Protein AF-A0A117SMU9-F1 (afdb_monomer_lite)

Sequence (117 aa):
MALRGDVVKNGRKMILILATQYRINPEEYEVLDRFVGEFVSVHAIELGIHFTTTLLKRKGRDYIYVNIPARLKAFFEEAWREGGQLTVLVTIDPKLLGMGKTKHVTNLKDGVKPVQG

Radius of gyration: 21.8 Å; chains: 1; bounding box: 46×50×72 Å

Secondary structure (DSSP, 8-state):
-EEEEEEEEETTEEEEEEEETTSS-HHHHHHHHTTTTSEEEEEETTTTEEEEEEEEEETTTTEEEEEPPGGGHHHHHHHHHTT-EEEEEEEE-GGGGTTT-----------PPPPP-

pLDDT: mean 84.35, std 17.4, range [37.38, 98.12]

Foldseek 3Di:
DKFKWFWDDDDPWIKTWGDACPDPDNPSLVVLVLQQQHKKWKQFPVLRDIDIFGWHADPPRRIIITTDDPVCRVSQVVCNVVVRITIMDIGDPVVSVVPVPPPDPPPPPDDDDDDDD

Structure (mmCIF, N/CA/C/O backbone):
data_AF-A0A117SMU9-F1
#
_entry.id   AF-A0A117SMU9-F1
#
loop_
_atom_site.group_PDB
_atom_site.id
_atom_site.type_symbol
_atom_site.label_atom_id
_atom_site.label_alt_id
_atom_site.label_comp_id
_atom_site.label_asym_id
_atom_site.label_entity_id
_atom_site.label_seq_id
_atom_site.pdbx_PDB_ins_code
_atom_site.Cartn_x
_atom_site.C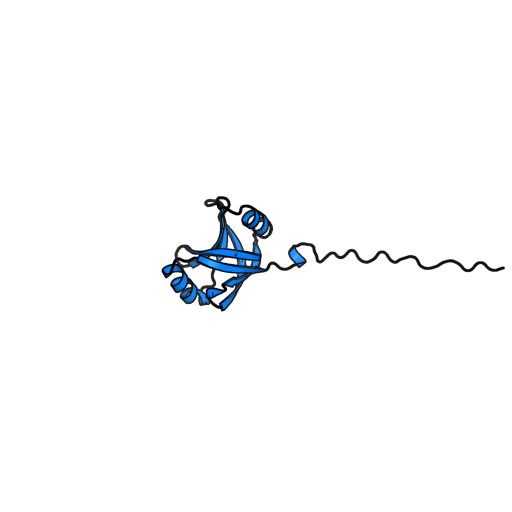artn_y
_atom_site.Cartn_z
_atom_site.occupancy
_atom_site.B_iso_or_equiv
_atom_site.auth_seq_id
_atom_site.auth_comp_id
_atom_site.auth_asym_id
_atom_site.auth_atom_id
_atom_site.pdbx_PDB_model_num
ATOM 1 N N . MET A 1 1 ? 10.570 -3.482 -5.199 1.00 87.50 1 MET A N 1
ATOM 2 C CA . MET A 1 1 ? 10.877 -2.048 -5.000 1.00 87.50 1 MET A CA 1
ATOM 3 C C . MET A 1 1 ? 10.674 -1.701 -3.534 1.00 87.50 1 MET A C 1
ATOM 5 O O . MET A 1 1 ? 9.695 -2.177 -2.973 1.00 87.50 1 MET A O 1
ATOM 9 N N . ALA A 1 2 ? 11.586 -0.944 -2.919 1.00 91.44 2 ALA A N 1
ATOM 10 C CA . ALA A 1 2 ? 11.465 -0.486 -1.532 1.00 91.44 2 ALA A CA 1
ATOM 11 C C . ALA A 1 2 ? 10.930 0.948 -1.497 1.00 91.44 2 ALA A C 1
ATOM 13 O O . ALA A 1 2 ? 11.419 1.781 -2.249 1.00 91.44 2 ALA A O 1
ATOM 14 N N . LEU A 1 3 ? 9.935 1.206 -0.650 1.00 92.62 3 LEU A N 1
ATOM 15 C CA . LEU A 1 3 ? 9.213 2.475 -0.556 1.00 92.62 3 LEU A CA 1
ATOM 16 C C . LEU A 1 3 ? 9.018 2.875 0.906 1.00 92.62 3 LEU A C 1
ATOM 18 O O . LEU A 1 3 ? 8.993 2.020 1.797 1.00 92.62 3 LEU A O 1
ATOM 22 N N . ARG A 1 4 ? 8.792 4.169 1.141 1.00 92.75 4 ARG A N 1
ATOM 23 C CA . ARG A 1 4 ? 8.230 4.664 2.403 1.00 92.75 4 ARG A CA 1
ATOM 24 C C . ARG A 1 4 ? 6.726 4.828 2.254 1.00 92.75 4 ARG A C 1
ATOM 26 O O . ARG A 1 4 ? 6.266 5.733 1.563 1.00 92.75 4 ARG A O 1
ATOM 33 N N . GLY A 1 5 ? 5.977 3.935 2.893 1.00 93.81 5 GLY A N 1
ATOM 34 C CA . GLY A 1 5 ? 4.522 3.954 2.863 1.00 93.81 5 GLY A CA 1
ATOM 35 C C . GLY A 1 5 ? 3.924 4.620 4.097 1.00 93.81 5 GLY A C 1
ATOM 36 O O . GLY A 1 5 ? 4.421 4.413 5.201 1.00 93.81 5 GLY A O 1
ATOM 37 N N . ASP A 1 6 ? 2.836 5.370 3.919 1.00 94.88 6 ASP A N 1
ATOM 38 C CA . ASP A 1 6 ? 2.072 5.946 5.028 1.00 94.88 6 ASP A CA 1
ATOM 39 C C . ASP A 1 6 ? 0.788 5.150 5.266 1.00 94.88 6 ASP A C 1
ATOM 41 O O . ASP A 1 6 ? -0.074 5.010 4.392 1.00 94.88 6 ASP A O 1
ATOM 45 N N . VAL A 1 7 ? 0.633 4.648 6.479 1.00 96.69 7 VAL A N 1
ATOM 46 C CA . VAL A 1 7 ? -0.582 4.015 6.965 1.00 96.69 7 VAL A CA 1
ATOM 47 C C . VAL A 1 7 ? -1.585 5.106 7.315 1.00 96.69 7 VAL A C 1
ATOM 49 O O . VAL A 1 7 ? -1.302 5.995 8.112 1.00 96.69 7 VAL A O 1
ATOM 52 N N . VAL A 1 8 ? -2.782 5.043 6.736 1.00 95.31 8 VAL A N 1
ATOM 53 C CA . VAL A 1 8 ? -3.820 6.063 6.927 1.00 95.31 8 VAL A CA 1
ATOM 54 C C . VAL A 1 8 ? -5.183 5.407 7.125 1.00 95.31 8 VAL A C 1
ATOM 56 O O . VAL A 1 8 ? -5.516 4.388 6.512 1.00 95.31 8 VAL A O 1
ATOM 59 N N . LYS A 1 9 ? -6.021 6.017 7.967 1.00 94.31 9 LYS A N 1
ATOM 60 C CA . LYS A 1 9 ? -7.435 5.646 8.087 1.00 94.31 9 LYS A CA 1
ATOM 61 C C . LYS A 1 9 ? -8.242 6.185 6.909 1.00 94.31 9 LYS A C 1
ATOM 63 O O . LYS A 1 9 ? -8.218 7.373 6.605 1.00 94.31 9 LYS A O 1
ATOM 68 N N . ASN A 1 10 ? -9.024 5.310 6.289 1.00 90.75 10 ASN A N 1
ATOM 69 C CA . ASN A 1 10 ? -9.961 5.641 5.224 1.00 90.75 10 ASN A CA 1
ATOM 70 C C . ASN A 1 10 ? -11.363 5.154 5.622 1.00 90.75 10 ASN A C 1
ATOM 72 O O . ASN A 1 10 ? -11.777 4.029 5.321 1.00 90.75 10 ASN A O 1
ATOM 76 N N . GLY A 1 11 ? -12.070 5.985 6.393 1.00 88.94 11 GLY A N 1
ATOM 77 C CA . GLY A 1 11 ? -13.308 5.590 7.063 1.00 88.94 11 GLY A CA 1
ATOM 78 C C . GLY A 1 11 ? -13.059 4.455 8.062 1.00 88.94 11 GLY A C 1
ATOM 79 O O . GLY A 1 11 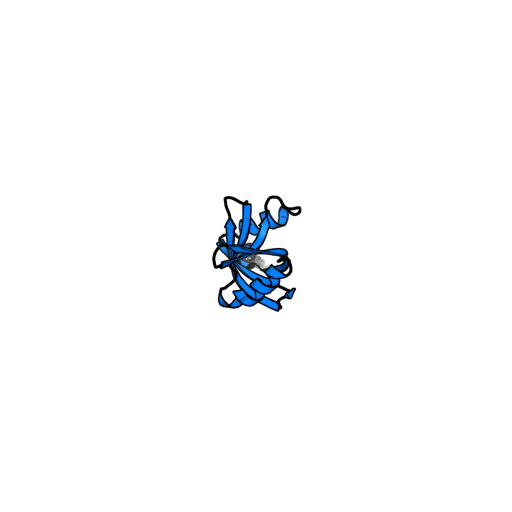? -12.216 4.570 8.947 1.00 88.94 11 GLY A O 1
ATOM 80 N N . ARG A 1 12 ? -13.782 3.336 7.915 1.00 89.44 12 ARG A N 1
ATOM 81 C CA . ARG A 1 12 ? -13.611 2.137 8.766 1.00 89.44 12 ARG A CA 1
ATOM 82 C C . ARG A 1 12 ? -12.423 1.251 8.365 1.00 89.44 12 ARG A C 1
ATOM 84 O O . ARG A 1 12 ? -12.080 0.329 9.112 1.00 89.44 12 ARG A O 1
ATOM 91 N N . LYS A 1 13 ? -11.841 1.498 7.187 1.00 92.75 13 LYS A N 1
ATOM 92 C CA . LYS A 1 13 ? -10.735 0.729 6.609 1.00 92.75 13 LYS A CA 1
ATOM 93 C C . LYS A 1 13 ? -9.403 1.424 6.873 1.00 92.75 13 LYS A C 1
ATOM 95 O O . LYS A 1 13 ? -9.362 2.624 7.140 1.00 92.75 13 LYS A O 1
ATOM 100 N N . MET A 1 14 ? -8.323 0.669 6.736 1.00 96.06 14 MET A N 1
ATOM 101 C CA . MET A 1 14 ? -6.975 1.216 6.672 1.00 96.06 14 MET A CA 1
ATOM 102 C C . MET A 1 14 ? -6.413 1.043 5.269 1.00 96.06 14 MET A C 1
ATOM 104 O O . MET A 1 14 ? -6.697 0.051 4.590 1.00 96.06 14 MET A O 1
ATOM 108 N N . ILE A 1 15 ? -5.632 2.024 4.843 1.00 97.12 15 ILE A N 1
ATOM 109 C CA . ILE A 1 15 ? -4.898 1.996 3.586 1.00 97.12 15 ILE A CA 1
ATOM 110 C C . ILE A 1 15 ? -3.425 2.259 3.859 1.00 97.12 15 ILE A C 1
ATOM 112 O O . ILE A 1 15 ? -3.077 2.908 4.843 1.00 97.12 15 ILE A O 1
ATOM 116 N N . LEU A 1 16 ? -2.587 1.767 2.961 1.00 97.25 16 LEU A N 1
ATOM 117 C CA . LEU A 1 16 ? -1.169 2.073 2.919 1.00 97.25 16 LEU A CA 1
ATOM 118 C C . LEU A 1 16 ? -0.920 2.865 1.639 1.00 97.25 16 LEU A C 1
ATOM 120 O O . LEU A 1 16 ? -1.054 2.322 0.541 1.00 97.25 16 LEU A O 1
ATOM 124 N N . ILE A 1 17 ? -0.639 4.156 1.781 1.00 95.62 17 ILE A N 1
ATOM 125 C CA . ILE A 1 17 ? -0.250 5.034 0.680 1.00 95.62 17 ILE A CA 1
ATOM 126 C C . ILE A 1 17 ? 1.199 4.709 0.337 1.00 95.62 17 ILE A C 1
ATOM 128 O O . ILE A 1 17 ? 2.047 4.731 1.216 1.00 95.62 17 ILE A O 1
ATOM 132 N N . LEU A 1 18 ? 1.466 4.378 -0.923 1.00 94.81 18 LEU A N 1
ATOM 133 C CA . LEU A 1 18 ? 2.771 3.917 -1.397 1.00 94.81 18 LEU A CA 1
ATOM 134 C C . LEU A 1 18 ? 3.543 5.007 -2.139 1.00 94.81 18 LEU A C 1
ATOM 136 O O . LEU A 1 18 ? 4.762 5.042 -2.058 1.00 94.81 18 LEU A O 1
ATOM 140 N N . ALA A 1 19 ? 2.836 5.881 -2.854 1.00 92.44 19 ALA A N 1
ATOM 141 C CA . ALA A 1 19 ? 3.427 7.013 -3.555 1.00 92.44 19 ALA A CA 1
ATOM 142 C C . ALA A 1 19 ? 2.400 8.135 -3.709 1.00 92.44 19 ALA A C 1
ATOM 144 O O . ALA A 1 19 ? 1.195 7.890 -3.804 1.00 92.44 19 ALA A O 1
ATOM 145 N N . THR A 1 20 ? 2.881 9.371 -3.778 1.00 88.25 20 THR A N 1
ATOM 146 C CA . THR A 1 20 ? 2.064 10.561 -4.043 1.00 88.25 20 THR A CA 1
ATOM 147 C C . THR A 1 20 ? 2.725 11.370 -5.146 1.00 88.25 20 THR A C 1
ATOM 149 O O . THR A 1 20 ? 3.942 11.542 -5.101 1.00 88.25 20 THR A O 1
ATOM 152 N N . GLN A 1 21 ? 1.947 11.935 -6.063 1.00 79.69 21 GLN A N 1
ATOM 153 C CA . GLN A 1 21 ? 2.473 12.692 -7.202 1.00 79.69 21 GLN A CA 1
ATOM 154 C C . GLN A 1 21 ? 3.321 13.911 -6.794 1.00 79.69 21 GLN A C 1
ATOM 156 O O . GLN A 1 21 ? 4.230 14.297 -7.516 1.00 79.69 21 GLN A O 1
ATOM 161 N N . TYR A 1 22 ? 3.046 14.504 -5.628 1.00 69.94 22 TYR A N 1
ATOM 162 C CA . TYR A 1 22 ? 3.702 15.727 -5.146 1.00 69.94 22 TYR A CA 1
ATOM 163 C C . TYR A 1 22 ? 4.852 15.486 -4.153 1.00 69.94 22 TYR A C 1
ATOM 165 O O . TYR A 1 22 ? 5.313 16.431 -3.514 1.00 69.94 22 TYR A O 1
ATOM 173 N N . ARG A 1 23 ? 5.299 14.236 -3.966 1.00 67.19 23 ARG A N 1
ATOM 174 C CA . ARG A 1 23 ? 6.455 13.936 -3.103 1.00 67.19 23 ARG A CA 1
ATOM 175 C C . ARG A 1 23 ? 7.773 14.015 -3.870 1.00 67.19 23 ARG A C 1
ATOM 177 O O . ARG A 1 23 ? 7.807 14.039 -5.091 1.00 67.19 23 ARG A O 1
ATOM 184 N N . ILE A 1 24 ? 8.854 14.015 -3.090 1.00 60.25 24 ILE A N 1
ATOM 185 C CA . ILE A 1 24 ? 10.259 14.147 -3.501 1.00 60.25 24 ILE A CA 1
ATOM 186 C C . ILE A 1 24 ? 1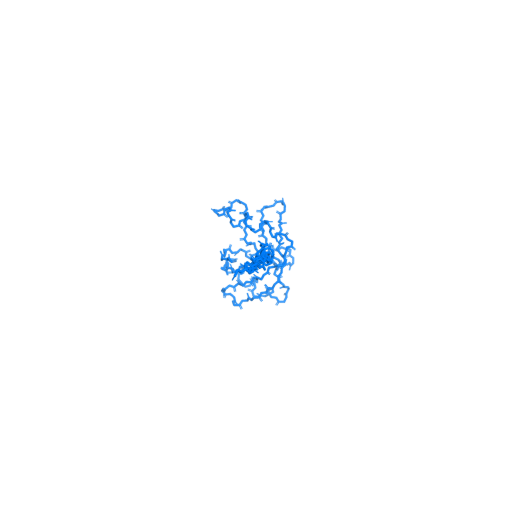0.677 13.111 -4.564 1.00 60.25 24 ILE A C 1
ATOM 188 O O . ILE A 1 24 ? 11.623 13.367 -5.299 1.00 60.25 24 ILE A O 1
ATOM 192 N N . ASN A 1 25 ? 9.974 11.976 -4.680 1.00 66.88 25 ASN A N 1
ATOM 193 C CA . ASN A 1 25 ? 10.304 10.922 -5.636 1.00 66.88 25 ASN A CA 1
ATOM 194 C C . ASN A 1 25 ? 9.169 10.663 -6.656 1.00 66.88 25 ASN A C 1
ATOM 196 O O . ASN A 1 25 ? 8.335 9.779 -6.438 1.00 66.88 25 ASN A O 1
ATOM 200 N N . PRO A 1 26 ? 9.100 11.430 -7.761 1.00 76.88 26 PRO A N 1
ATOM 201 C CA . PRO A 1 26 ? 8.072 11.252 -8.790 1.00 76.88 26 PRO A CA 1
ATOM 202 C C . PRO A 1 26 ? 8.202 9.917 -9.542 1.00 76.88 26 PRO A C 1
ATOM 204 O O . PRO A 1 26 ? 7.198 9.379 -10.008 1.00 76.88 26 PRO A O 1
ATOM 207 N N . GLU A 1 27 ? 9.404 9.336 -9.602 1.0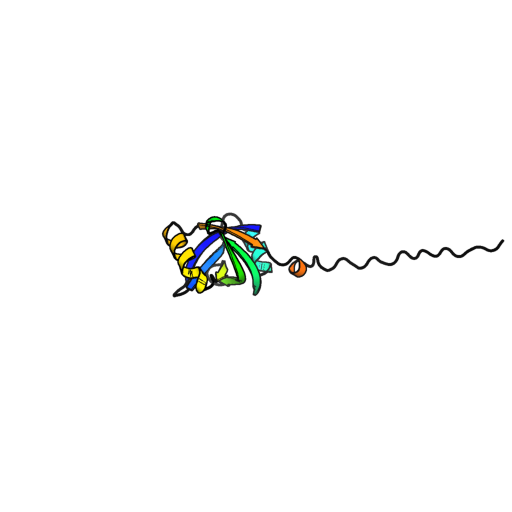0 84.50 27 GLU A N 1
ATOM 208 C CA . GLU A 1 27 ? 9.661 8.077 -10.310 1.00 84.50 27 GLU A CA 1
ATOM 209 C C . GLU A 1 27 ? 8.891 6.901 -9.692 1.00 84.50 27 GLU A C 1
ATOM 211 O O . GLU A 1 27 ? 8.322 6.078 -10.410 1.00 84.50 27 GLU A O 1
ATOM 216 N N . GLU A 1 28 ? 8.801 6.842 -8.358 1.00 87.69 28 GLU A N 1
ATOM 217 C CA . GLU A 1 28 ? 8.033 5.808 -7.649 1.00 87.69 28 GLU A CA 1
ATOM 218 C C . GLU A 1 28 ? 6.552 5.854 -8.030 1.00 87.69 28 GLU A C 1
ATOM 220 O O . GLU A 1 28 ? 5.923 4.814 -8.246 1.00 87.69 28 GLU A O 1
ATOM 225 N N . TYR A 1 29 ? 5.997 7.063 -8.142 1.00 90.44 29 TYR A N 1
ATOM 226 C CA . TYR A 1 29 ? 4.615 7.257 -8.554 1.00 90.44 29 TYR A CA 1
ATOM 227 C C . TYR A 1 29 ? 4.407 6.809 -10.001 1.00 90.44 29 TYR A C 1
ATOM 229 O O . TYR A 1 29 ? 3.500 6.022 -10.258 1.00 90.44 29 TYR A O 1
ATOM 237 N N . GLU A 1 30 ? 5.257 7.245 -10.932 1.00 90.12 30 GLU A N 1
ATOM 238 C CA . GLU A 1 30 ? 5.150 6.879 -12.349 1.00 90.12 30 GLU A CA 1
ATOM 239 C C . GLU A 1 30 ? 5.284 5.374 -12.592 1.00 90.12 30 GLU A C 1
ATOM 241 O O . GLU A 1 30 ? 4.573 4.815 -13.431 1.00 90.12 30 GLU A O 1
ATOM 246 N N . VAL A 1 31 ? 6.186 4.705 -11.868 1.00 90.31 31 VAL A N 1
ATOM 247 C CA . VAL A 1 31 ? 6.345 3.250 -11.952 1.00 90.31 31 VAL A CA 1
ATOM 248 C C . VAL A 1 31 ? 5.081 2.563 -11.461 1.00 90.31 31 VAL A C 1
ATOM 250 O O . VAL A 1 31 ? 4.537 1.721 -12.172 1.00 90.31 31 VAL A O 1
ATOM 253 N N . LEU A 1 32 ? 4.594 2.923 -10.273 1.00 92.25 32 LEU A N 1
ATOM 254 C CA . LEU A 1 32 ? 3.406 2.302 -9.694 1.00 92.25 32 LEU A CA 1
ATOM 255 C C . LEU A 1 32 ? 2.132 2.600 -10.498 1.00 92.25 32 LEU A C 1
ATOM 257 O O . LEU A 1 32 ? 1.256 1.739 -10.567 1.00 92.25 32 LEU A O 1
ATOM 261 N N . ASP A 1 33 ? 2.023 3.771 -11.133 1.00 92.94 33 ASP A N 1
ATOM 262 C CA . ASP A 1 33 ? 0.828 4.173 -11.890 1.00 92.94 33 ASP A CA 1
ATOM 263 C C . ASP A 1 33 ? 0.540 3.217 -13.053 1.00 92.94 33 ASP A C 1
ATOM 265 O O . ASP A 1 33 ? -0.615 2.899 -13.338 1.00 92.94 33 ASP A O 1
ATOM 269 N N . ARG A 1 34 ? 1.598 2.672 -13.668 1.00 92.19 34 ARG A N 1
ATOM 270 C CA . ARG A 1 34 ? 1.510 1.694 -14.768 1.00 92.19 34 ARG A CA 1
ATOM 271 C C . ARG A 1 34 ? 0.876 0.364 -14.354 1.00 92.19 34 ARG A C 1
ATOM 273 O O . ARG A 1 34 ? 0.432 -0.375 -15.226 1.00 92.19 34 ARG A O 1
ATOM 280 N N . PHE A 1 35 ? 0.840 0.062 -13.056 1.00 93.94 35 PHE A N 1
ATOM 281 C CA . PHE A 1 35 ? 0.326 -1.200 -12.506 1.00 93.94 35 PHE A CA 1
ATOM 282 C C . PHE A 1 35 ? -0.937 -1.009 -11.661 1.00 93.94 35 PHE A C 1
ATOM 284 O O . PHE A 1 35 ? -1.348 -1.914 -10.936 1.00 93.94 35 PHE A O 1
ATOM 291 N N . VAL A 1 36 ? -1.569 0.167 -11.708 1.00 94.75 36 VAL A N 1
ATOM 292 C CA . VAL A 1 36 ? -2.846 0.390 -11.021 1.00 94.75 36 VAL A CA 1
ATOM 293 C C . VAL A 1 36 ? -3.899 -0.577 -11.571 1.00 94.75 36 VAL A C 1
ATOM 295 O O . VAL A 1 36 ? -4.120 -0.653 -12.774 1.00 94.75 36 VAL A O 1
ATOM 298 N N . GLY A 1 37 ? -4.577 -1.291 -10.671 1.00 95.31 37 GLY A N 1
ATOM 299 C CA . GLY A 1 37 ? -5.526 -2.358 -10.997 1.00 95.31 37 GLY A CA 1
ATOM 300 C C . GLY A 1 37 ? -4.937 -3.766 -10.890 1.00 95.31 37 GLY A C 1
ATOM 301 O O . GLY A 1 37 ? -5.702 -4.717 -10.743 1.00 95.31 37 GLY A O 1
ATOM 302 N N . GLU A 1 38 ? -3.610 -3.904 -10.871 1.00 95.75 38 GLU A N 1
ATOM 303 C CA . GLU A 1 38 ? -2.936 -5.196 -10.744 1.00 95.75 38 GLU A CA 1
ATOM 304 C C . GLU A 1 38 ? -2.781 -5.634 -9.284 1.00 95.75 38 GLU A C 1
ATOM 306 O O . GLU A 1 38 ? -2.771 -4.822 -8.348 1.00 95.75 38 GLU A O 1
ATOM 311 N N . PHE A 1 39 ? -2.636 -6.945 -9.082 1.00 95.12 39 PHE A N 1
ATOM 312 C CA . PHE A 1 39 ? -2.265 -7.497 -7.784 1.00 95.12 39 PHE A CA 1
ATOM 313 C C . PHE A 1 39 ? -0.766 -7.344 -7.537 1.00 95.12 39 PHE A C 1
ATOM 315 O O . PHE A 1 39 ? 0.066 -7.700 -8.370 1.00 95.12 39 PHE A O 1
ATOM 322 N N . VAL A 1 40 ? -0.428 -6.864 -6.345 1.00 95.75 40 VAL A N 1
ATOM 323 C CA . VAL A 1 40 ? 0.944 -6.708 -5.871 1.00 95.75 40 VAL A CA 1
ATOM 324 C C . VAL A 1 40 ? 1.121 -7.408 -4.535 1.00 95.75 40 VAL A C 1
ATOM 326 O O . VAL A 1 40 ? 0.204 -7.459 -3.709 1.00 95.75 40 VAL A O 1
ATOM 329 N N . SER A 1 41 ? 2.320 -7.929 -4.314 1.00 96.94 41 SER A N 1
ATOM 330 C CA . SER A 1 41 ? 2.745 -8.429 -3.012 1.00 96.94 41 SER A CA 1
ATOM 331 C C . SER A 1 41 ? 3.393 -7.301 -2.222 1.00 96.94 41 SER A C 1
ATOM 333 O O . SER A 1 41 ? 4.276 -6.604 -2.723 1.00 96.94 41 SER A O 1
ATOM 335 N N . VAL A 1 42 ? 2.937 -7.122 -0.990 1.00 97.75 42 VAL A N 1
ATOM 336 C CA . VAL A 1 42 ? 3.324 -6.046 -0.081 1.00 97.75 42 VAL A CA 1
ATOM 337 C C . VAL A 1 42 ? 3.929 -6.675 1.162 1.00 97.75 42 VAL A C 1
ATOM 339 O O . VAL A 1 42 ? 3.281 -7.481 1.828 1.00 97.75 42 VAL A O 1
ATOM 342 N N . HIS A 1 43 ? 5.158 -6.293 1.485 1.00 98.12 43 HIS A N 1
ATOM 343 C CA . HIS A 1 43 ? 5.834 -6.672 2.719 1.00 98.12 43 HIS A CA 1
ATOM 344 C C . HIS A 1 43 ? 6.121 -5.411 3.535 1.00 98.12 43 HIS A C 1
ATOM 346 O O . HIS A 1 43 ? 6.954 -4.598 3.139 1.00 98.12 43 HIS A O 1
ATOM 352 N N . ALA A 1 44 ? 5.407 -5.238 4.647 1.00 97.19 44 ALA A N 1
ATOM 353 C CA . ALA A 1 44 ? 5.676 -4.192 5.629 1.00 97.19 44 ALA A CA 1
ATOM 354 C C . ALA A 1 44 ? 6.765 -4.691 6.586 1.00 97.19 44 ALA A C 1
ATOM 356 O O . ALA A 1 44 ? 6.507 -5.588 7.391 1.00 97.19 44 ALA A O 1
ATOM 357 N N . ILE A 1 45 ? 7.975 -4.143 6.456 1.00 96.94 45 ILE A N 1
ATOM 358 C CA . ILE A 1 45 ? 9.192 -4.700 7.062 1.00 96.94 45 ILE A CA 1
ATOM 359 C C . ILE A 1 45 ? 9.144 -4.633 8.582 1.00 96.94 45 ILE A C 1
ATOM 361 O O . ILE A 1 45 ? 9.354 -5.647 9.241 1.00 96.94 45 ILE A O 1
ATOM 365 N N . GLU A 1 46 ? 8.818 -3.467 9.135 1.00 95.25 46 GLU A N 1
ATOM 366 C CA . GLU A 1 46 ? 8.802 -3.246 10.583 1.00 95.25 46 GLU A CA 1
ATOM 367 C C . GLU A 1 46 ? 7.755 -4.114 11.292 1.00 95.25 46 GLU A C 1
ATOM 369 O O . GLU A 1 46 ? 7.917 -4.447 12.459 1.00 95.25 46 GLU A O 1
ATOM 374 N N . LEU A 1 47 ? 6.703 -4.524 10.578 1.00 95.88 47 LEU A N 1
ATOM 375 C CA . LEU A 1 47 ? 5.649 -5.381 11.119 1.00 95.88 47 LEU A CA 1
ATOM 376 C C . LEU A 1 47 ? 5.893 -6.874 10.858 1.00 95.88 47 LEU A C 1
ATOM 378 O O . LEU A 1 47 ? 5.174 -7.705 11.406 1.00 95.88 47 LEU A O 1
ATOM 382 N N . GLY A 1 48 ? 6.842 -7.233 9.986 1.00 96.50 48 GLY A N 1
ATOM 383 C CA . GLY A 1 48 ? 7.021 -8.612 9.518 1.00 96.50 48 GLY A CA 1
ATOM 384 C C . GLY A 1 48 ? 5.788 -9.174 8.795 1.00 96.50 48 GLY A C 1
ATOM 385 O O . GLY A 1 48 ? 5.558 -10.383 8.794 1.00 96.50 48 GLY A O 1
ATOM 386 N N . ILE A 1 49 ? 4.955 -8.305 8.210 1.00 97.44 49 ILE A N 1
ATOM 387 C CA . ILE A 1 49 ? 3.670 -8.686 7.612 1.00 97.44 49 ILE A CA 1
ATOM 388 C C . ILE A 1 49 ? 3.764 -8.667 6.092 1.00 97.44 49 ILE A C 1
ATOM 390 O O . ILE A 1 49 ? 4.037 -7.634 5.480 1.00 97.44 49 ILE A O 1
ATOM 394 N N . HIS A 1 50 ? 3.426 -9.801 5.482 1.00 97.62 50 HIS A N 1
ATOM 395 C CA . HIS A 1 50 ? 3.313 -9.954 4.039 1.00 97.62 50 HIS A CA 1
ATOM 396 C C . HIS A 1 50 ? 1.870 -10.247 3.610 1.00 97.62 50 HIS A C 1
ATOM 398 O O . HIS A 1 50 ? 1.183 -11.085 4.201 1.00 97.62 50 HIS A O 1
ATOM 404 N N . PHE A 1 51 ? 1.405 -9.573 2.559 1.00 97.50 51 PHE A N 1
ATOM 405 C CA . PHE A 1 51 ? 0.086 -9.805 1.975 1.00 97.50 51 PHE A CA 1
ATOM 406 C C . PHE A 1 51 ? 0.022 -9.381 0.508 1.00 97.50 51 PHE A C 1
ATOM 408 O O . PHE A 1 51 ? 0.759 -8.510 0.061 1.00 97.50 51 PHE A O 1
ATOM 415 N N . THR A 1 52 ? -0.913 -9.970 -0.233 1.00 96.88 52 THR A N 1
ATOM 416 C CA . THR A 1 52 ? -1.200 -9.611 -1.626 1.00 96.88 52 THR A CA 1
ATOM 417 C C . THR A 1 52 ? -2.501 -8.823 -1.701 1.00 96.88 52 THR A C 1
ATOM 419 O O . THR A 1 52 ? -3.456 -9.108 -0.973 1.00 96.88 52 THR A O 1
ATOM 422 N N . THR A 1 53 ? -2.538 -7.804 -2.552 1.00 97.38 53 THR A N 1
ATOM 423 C CA . THR A 1 53 ? -3.669 -6.873 -2.662 1.00 97.38 53 THR A CA 1
ATOM 424 C C . THR A 1 53 ? -3.606 -6.115 -3.984 1.00 97.38 53 THR A C 1
ATOM 426 O O . THR A 1 53 ? -2.587 -6.140 -4.667 1.00 97.38 53 THR A O 1
ATOM 429 N N . THR A 1 54 ? -4.688 -5.444 -4.356 1.00 97.25 54 THR A N 1
ATOM 430 C CA . THR A 1 54 ? -4.753 -4.649 -5.585 1.00 97.25 54 THR A CA 1
ATOM 431 C C . THR A 1 54 ? -4.156 -3.261 -5.370 1.00 97.25 54 THR A C 1
ATOM 433 O O . THR A 1 54 ? -4.477 -2.592 -4.380 1.00 97.25 54 THR A O 1
ATOM 436 N N . LEU A 1 55 ? -3.332 -2.814 -6.317 1.00 97.12 55 LEU A N 1
ATOM 437 C CA . LEU A 1 55 ? -2.810 -1.453 -6.369 1.00 97.12 55 LEU A CA 1
ATOM 438 C C . LEU A 1 55 ? -3.890 -0.489 -6.874 1.00 97.12 55 LEU A C 1
ATOM 440 O O . LEU A 1 55 ? -4.535 -0.737 -7.890 1.00 97.12 55 LEU A O 1
ATOM 444 N N . LEU A 1 56 ? -4.114 0.614 -6.166 1.00 96.81 56 LEU A N 1
ATOM 445 C CA . LEU A 1 56 ? -5.217 1.537 -6.426 1.00 96.81 56 LEU A CA 1
ATOM 446 C C . LEU A 1 56 ? -4.727 2.978 -6.507 1.00 96.81 56 LEU A C 1
ATOM 448 O O . LEU A 1 56 ? -3.766 3.356 -5.846 1.00 96.81 56 LEU A O 1
ATOM 452 N N . LYS A 1 57 ? -5.452 3.809 -7.259 1.00 95.56 57 LYS A N 1
ATOM 453 C CA . LYS A 1 57 ? -5.180 5.243 -7.400 1.00 95.56 57 LYS A CA 1
ATOM 454 C C . LYS A 1 57 ? -6.347 6.080 -6.896 1.00 95.56 57 LYS A C 1
ATOM 456 O O . LYS A 1 57 ? -7.505 5.833 -7.243 1.00 95.56 57 LYS A O 1
ATOM 461 N N . ARG A 1 58 ? -6.055 7.117 -6.111 1.00 92.38 58 ARG A N 1
ATOM 462 C CA . ARG A 1 58 ? -7.049 8.103 -5.667 1.00 92.38 58 ARG A CA 1
ATOM 463 C C . ARG A 1 58 ? -7.023 9.334 -6.577 1.00 92.38 58 ARG A C 1
ATOM 465 O O . ARG A 1 58 ? -6.243 10.247 -6.348 1.00 92.38 58 ARG A O 1
ATOM 472 N N . LYS A 1 59 ? -7.958 9.405 -7.532 1.00 79.69 59 LYS A N 1
ATOM 473 C CA . LYS A 1 59 ? -8.056 10.466 -8.563 1.00 79.69 59 LYS A CA 1
ATOM 474 C C . LYS A 1 59 ? -8.167 11.922 -8.068 1.00 79.69 59 LYS A C 1
ATOM 476 O O . LYS A 1 59 ? -8.010 12.823 -8.868 1.00 79.69 59 LYS A O 1
ATOM 481 N N . GLY A 1 60 ? -8.510 12.164 -6.800 1.00 78.44 60 GLY A N 1
ATOM 482 C CA . GLY A 1 60 ? -8.685 13.526 -6.260 1.00 78.44 60 GLY A CA 1
ATOM 483 C C . GLY A 1 60 ? -7.594 13.979 -5.289 1.00 78.44 60 GLY A C 1
ATOM 484 O O . GLY A 1 60 ? -7.702 15.055 -4.716 1.00 78.44 60 GLY A O 1
ATOM 485 N N . ARG A 1 61 ? -6.612 13.119 -5.005 1.00 75.19 61 ARG A N 1
ATOM 486 C CA . ARG A 1 61 ? -5.493 13.414 -4.094 1.00 75.19 61 ARG A CA 1
ATOM 487 C C . ARG A 1 61 ? -4.153 12.908 -4.645 1.00 75.19 61 ARG A C 1
ATOM 489 O O . ARG A 1 61 ? -3.175 12.900 -3.909 1.00 75.19 61 ARG A O 1
ATOM 496 N N . ASP A 1 62 ? -4.166 12.420 -5.886 1.00 86.44 62 ASP A N 1
ATOM 497 C CA . ASP A 1 62 ? -3.031 11.908 -6.655 1.00 86.44 62 ASP A CA 1
ATOM 498 C C . ASP A 1 62 ? -2.045 11.064 -5.854 1.00 86.44 62 ASP A C 1
ATOM 500 O O . ASP A 1 62 ? -0.838 11.302 -5.815 1.00 86.44 62 ASP A O 1
ATOM 504 N N . TYR A 1 63 ? -2.586 10.039 -5.196 1.00 92.50 63 TYR A N 1
ATOM 505 C CA . TYR A 1 63 ? -1.785 9.032 -4.520 1.00 92.50 63 TYR A CA 1
ATOM 506 C C . TYR A 1 63 ? -2.164 7.620 -4.941 1.00 92.50 63 TYR A C 1
ATOM 508 O O . TYR A 1 63 ? -3.329 7.313 -5.226 1.00 92.50 63 TYR A O 1
ATOM 516 N N . ILE A 1 64 ? -1.153 6.762 -4.930 1.00 95.31 64 ILE A N 1
ATOM 517 C CA . ILE A 1 64 ? -1.263 5.329 -5.147 1.00 95.31 64 ILE A CA 1
ATOM 518 C C . ILE A 1 64 ? -1.204 4.643 -3.792 1.00 95.31 64 ILE A C 1
ATOM 520 O O . ILE A 1 64 ? -0.388 4.986 -2.937 1.00 95.31 64 ILE A O 1
ATOM 524 N N . TYR A 1 65 ? -2.104 3.697 -3.574 1.00 96.31 65 TYR A N 1
ATOM 525 C CA . TYR A 1 65 ? -2.274 3.032 -2.296 1.00 96.31 65 TYR A CA 1
ATOM 526 C C . TYR A 1 65 ? -2.716 1.588 -2.476 1.00 96.31 65 TYR A C 1
ATOM 528 O O . TYR A 1 65 ? -3.172 1.173 -3.541 1.00 96.31 65 TYR A O 1
ATOM 536 N N . VAL A 1 66 ? -2.651 0.844 -1.383 1.00 97.88 66 VAL A N 1
ATOM 537 C CA . VAL A 1 66 ? -3.284 -0.463 -1.259 1.00 97.88 66 VAL A CA 1
ATOM 538 C C . VAL A 1 66 ? -4.240 -0.483 -0.075 1.00 97.88 66 VAL A C 1
ATOM 540 O O . VAL A 1 66 ? -4.059 0.235 0.912 1.00 97.88 66 VAL A O 1
ATOM 543 N N . ASN A 1 67 ? -5.271 -1.323 -0.151 1.00 97.69 67 ASN A N 1
ATOM 544 C CA . ASN A 1 67 ? -6.102 -1.603 1.016 1.00 97.69 67 ASN A CA 1
ATOM 545 C C . ASN A 1 67 ? -5.378 -2.585 1.938 1.00 97.69 67 ASN A C 1
ATOM 547 O O . ASN A 1 67 ? -4.909 -3.630 1.477 1.00 97.69 67 ASN A O 1
ATOM 551 N N . ILE A 1 68 ? -5.364 -2.284 3.236 1.00 97.75 68 ILE A N 1
ATOM 552 C CA . ILE A 1 68 ? -4.898 -3.216 4.262 1.00 97.75 68 ILE A CA 1
ATOM 553 C C . ILE A 1 68 ? -6.036 -4.208 4.561 1.00 97.75 68 ILE A C 1
ATOM 555 O O . ILE A 1 68 ? -7.158 -3.779 4.863 1.00 97.75 68 ILE A O 1
ATOM 559 N N . PRO A 1 69 ? -5.792 -5.529 4.480 1.00 97.12 69 PRO A N 1
ATOM 560 C CA . PRO A 1 69 ? -6.788 -6.543 4.805 1.00 97.12 69 PRO A CA 1
ATOM 561 C C . PRO A 1 69 ? -7.344 -6.378 6.222 1.00 97.12 69 PRO A C 1
ATOM 563 O O . PRO A 1 69 ? -6.593 -6.171 7.171 1.00 97.12 69 PRO A O 1
ATOM 566 N N . ALA A 1 70 ? -8.658 -6.552 6.391 1.00 95.75 70 ALA A N 1
ATOM 567 C CA . ALA A 1 70 ? -9.326 -6.337 7.680 1.00 95.75 70 ALA A CA 1
ATOM 568 C C . ALA A 1 70 ? -8.736 -7.185 8.821 1.00 95.75 70 ALA A C 1
ATOM 570 O O . ALA A 1 70 ? -8.613 -6.699 9.939 1.00 95.75 70 ALA A O 1
ATOM 571 N N . ARG A 1 71 ? -8.299 -8.418 8.527 1.00 96.06 71 ARG A N 1
ATOM 572 C CA . ARG A 1 71 ? -7.639 -9.308 9.498 1.00 96.06 71 ARG A CA 1
ATOM 573 C C . ARG A 1 71 ? -6.293 -8.783 10.015 1.00 96.06 71 ARG A C 1
ATOM 575 O O . ARG A 1 71 ? -5.858 -9.192 11.078 1.00 96.06 71 ARG A O 1
ATOM 582 N N . LEU A 1 72 ? -5.637 -7.901 9.257 1.00 96.69 72 LEU A N 1
ATOM 583 C CA . LEU A 1 72 ? -4.350 -7.296 9.613 1.00 96.69 72 LEU A CA 1
ATOM 584 C C . LEU A 1 72 ? -4.518 -5.912 10.246 1.00 96.69 72 LEU A C 1
ATOM 586 O O . LEU A 1 72 ? -3.539 -5.307 10.669 1.00 96.69 72 LEU A O 1
ATOM 590 N N . LYS A 1 73 ? -5.753 -5.403 10.317 1.00 95.25 73 LYS A N 1
ATOM 591 C CA . LYS A 1 73 ? -6.055 -4.038 10.746 1.00 95.25 73 LYS A CA 1
ATOM 592 C C . LYS A 1 73 ? -5.408 -3.678 12.083 1.00 95.25 73 LYS A C 1
ATOM 594 O O . LYS A 1 73 ? -4.846 -2.600 12.171 1.00 95.25 73 LYS A O 1
ATOM 599 N N . ALA A 1 74 ? -5.465 -4.557 13.084 1.00 94.94 74 ALA A N 1
ATOM 600 C CA . ALA A 1 74 ? -4.944 -4.266 14.422 1.00 94.94 74 ALA A CA 1
ATOM 601 C C . ALA A 1 74 ? -3.450 -3.887 14.405 1.00 94.94 74 ALA A C 1
ATOM 603 O O . ALA A 1 74 ? -3.084 -2.860 14.965 1.00 94.94 74 ALA A O 1
ATOM 604 N N . PHE A 1 75 ? -2.624 -4.643 13.675 1.00 95.00 75 PHE A N 1
ATOM 605 C CA . PHE A 1 75 ? -1.185 -4.377 13.548 1.00 95.00 75 PHE A CA 1
ATOM 606 C C . PHE A 1 75 ? -0.903 -3.023 12.889 1.00 95.00 75 PHE A C 1
ATOM 608 O O . PHE A 1 75 ? -0.055 -2.255 13.329 1.00 95.00 75 PHE A O 1
ATOM 615 N N . PHE A 1 76 ? -1.653 -2.700 11.835 1.00 95.88 76 PHE A N 1
ATOM 616 C CA . PHE A 1 76 ? -1.497 -1.421 11.148 1.00 95.88 76 PHE A CA 1
ATOM 617 C C . PHE A 1 76 ? -2.092 -0.253 11.945 1.00 95.88 76 PHE A C 1
ATOM 619 O O . PHE A 1 76 ? -1.610 0.868 11.814 1.00 95.88 76 PHE A O 1
ATOM 626 N N . GLU A 1 77 ? -3.119 -0.477 12.771 1.00 95.50 77 GLU A N 1
ATOM 627 C CA . GLU A 1 77 ? -3.665 0.556 13.658 1.00 95.50 77 GLU A CA 1
ATOM 628 C C . GLU A 1 77 ? -2.656 0.980 14.719 1.00 95.50 77 GLU A C 1
ATOM 630 O O . GLU A 1 77 ? -2.595 2.168 15.031 1.00 95.50 77 GLU A O 1
ATOM 635 N N . GLU A 1 78 ? -1.881 0.037 15.248 1.00 93.25 78 GLU A N 1
ATOM 636 C CA . GLU A 1 78 ? -0.777 0.316 16.165 1.00 93.25 78 GLU A CA 1
ATOM 637 C C . GLU A 1 78 ? 0.313 1.134 15.466 1.00 93.25 78 GLU A C 1
ATOM 639 O O . GLU A 1 78 ? 0.573 2.263 15.876 1.00 93.25 78 GLU A O 1
ATOM 644 N N . ALA A 1 79 ? 0.808 0.669 14.313 1.00 92.94 79 ALA A N 1
ATOM 645 C CA . ALA A 1 79 ? 1.786 1.411 13.510 1.00 92.94 79 ALA A CA 1
ATOM 646 C C . ALA A 1 79 ? 1.318 2.833 13.147 1.00 92.94 79 ALA A C 1
ATOM 648 O O . ALA A 1 79 ? 2.091 3.789 13.167 1.00 92.94 79 ALA A O 1
ATOM 649 N N . TRP A 1 80 ? 0.030 3.000 12.830 1.00 95.31 80 TRP A N 1
ATOM 650 C CA . TRP A 1 80 ? -0.564 4.310 12.557 1.00 95.31 80 TRP A CA 1
ATOM 651 C C . TRP A 1 80 ? -0.521 5.247 13.769 1.00 95.31 80 TRP A C 1
ATOM 653 O O . TRP A 1 80 ? -0.283 6.442 13.596 1.00 95.31 80 TRP A O 1
ATOM 663 N N . ARG A 1 81 ? -0.731 4.728 14.986 1.00 93.44 81 ARG A N 1
ATOM 664 C CA . ARG A 1 81 ? -0.637 5.525 16.222 1.00 93.44 81 ARG A CA 1
ATOM 665 C C . ARG A 1 81 ? 0.793 5.986 16.506 1.00 93.44 81 ARG A C 1
ATOM 667 O O . ARG A 1 81 ? 0.960 7.052 17.086 1.00 93.44 81 ARG A O 1
ATOM 674 N N . GLU A 1 82 ? 1.791 5.228 16.065 1.00 91.12 82 GLU A N 1
ATOM 675 C CA . GLU A 1 82 ? 3.220 5.500 16.288 1.00 91.12 82 GLU A CA 1
ATOM 676 C C . GLU A 1 82 ? 3.866 6.408 15.224 1.00 91.12 82 GLU A C 1
ATOM 678 O O . GLU A 1 82 ? 5.071 6.637 15.243 1.00 91.12 82 GLU A O 1
ATOM 683 N N . GLY A 1 83 ? 3.076 6.960 14.299 1.00 88.06 83 GLY A N 1
ATOM 684 C CA . GLY A 1 83 ? 3.557 7.876 13.256 1.00 88.06 83 GLY A CA 1
ATOM 685 C C . GLY A 1 83 ? 3.312 7.382 11.833 1.00 88.06 83 GLY A C 1
ATOM 686 O O . GLY A 1 83 ? 3.478 8.145 10.884 1.00 88.06 83 GLY A O 1
ATOM 687 N N . GLY A 1 84 ? 2.858 6.138 11.667 1.00 89.25 84 GLY A N 1
ATOM 688 C CA . GLY A 1 84 ? 2.262 5.633 10.432 1.00 89.25 84 GLY A CA 1
ATOM 689 C C . GLY A 1 84 ? 3.203 5.441 9.248 1.00 89.25 84 GLY A C 1
ATOM 690 O O . GLY A 1 84 ? 2.730 4.988 8.213 1.00 89.25 84 GLY A O 1
ATOM 691 N N . GLN A 1 85 ? 4.499 5.731 9.359 1.00 94.31 85 GLN A N 1
ATOM 692 C CA . GLN A 1 85 ? 5.457 5.455 8.290 1.00 94.31 85 GLN A CA 1
ATOM 693 C C . GLN A 1 85 ? 6.086 4.075 8.427 1.00 94.31 85 GLN A C 1
ATOM 695 O O . GLN A 1 85 ? 6.636 3.734 9.468 1.00 94.31 85 GLN A O 1
ATOM 700 N N . LEU A 1 86 ? 6.056 3.312 7.336 1.00 94.81 86 LEU A N 1
ATOM 701 C CA . LEU A 1 8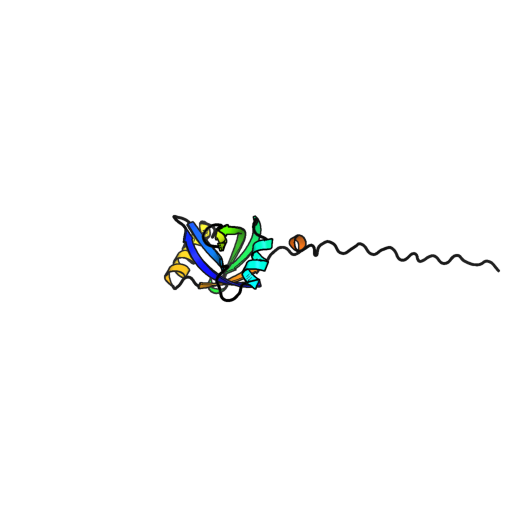6 ? 6.639 1.976 7.244 1.00 94.81 86 LEU A CA 1
ATOM 702 C C . LEU A 1 86 ? 7.564 1.875 6.031 1.00 94.81 86 LEU A C 1
ATOM 704 O O . LEU A 1 86 ? 7.329 2.496 4.990 1.00 94.81 86 LEU A O 1
ATOM 708 N N . THR A 1 87 ? 8.608 1.064 6.149 1.00 95.88 87 THR A N 1
ATOM 709 C CA . THR A 1 87 ? 9.374 0.563 5.010 1.00 95.88 87 THR A CA 1
ATOM 710 C C . THR A 1 87 ? 8.592 -0.573 4.376 1.00 95.88 87 THR A C 1
ATOM 712 O O . THR A 1 87 ? 8.236 -1.562 5.021 1.00 95.88 87 THR A O 1
ATOM 715 N N . VAL A 1 88 ? 8.325 -0.445 3.083 1.00 96.44 88 VAL A N 1
ATOM 716 C CA . VAL A 1 88 ? 7.464 -1.374 2.360 1.00 96.44 88 VAL A CA 1
ATOM 717 C C . VAL A 1 88 ? 8.197 -1.896 1.139 1.00 96.44 88 VAL A C 1
ATOM 719 O O . VAL A 1 88 ? 8.625 -1.118 0.289 1.00 96.44 88 VAL A O 1
ATOM 722 N N . LEU A 1 89 ? 8.304 -3.217 1.012 1.00 96.69 89 LEU A N 1
ATOM 723 C CA . LEU A 1 89 ? 8.681 -3.838 -0.253 1.00 96.69 89 LEU A CA 1
ATOM 724 C C . LEU A 1 89 ? 7.421 -4.153 -1.052 1.00 96.69 89 LEU A C 1
ATOM 726 O O . LEU A 1 89 ? 6.571 -4.928 -0.614 1.00 96.69 89 LEU A O 1
ATOM 730 N N . VAL A 1 90 ? 7.330 -3.577 -2.246 1.00 95.31 90 VAL A N 1
ATOM 731 C CA . VAL A 1 90 ? 6.297 -3.893 -3.233 1.00 95.31 90 VAL A CA 1
ATOM 732 C C . VAL A 1 90 ? 6.916 -4.743 -4.332 1.00 95.31 90 VAL A C 1
ATOM 734 O O . VAL A 1 90 ? 7.925 -4.363 -4.939 1.00 95.31 90 VAL A O 1
ATOM 737 N N . THR A 1 91 ? 6.309 -5.898 -4.582 1.00 94.81 91 THR A N 1
ATOM 738 C CA . THR A 1 91 ? 6.698 -6.829 -5.644 1.00 94.81 91 THR A CA 1
ATOM 739 C C . THR A 1 91 ? 5.550 -6.957 -6.636 1.00 94.81 91 THR A C 1
ATOM 741 O O . THR A 1 91 ? 4.423 -7.272 -6.254 1.00 94.81 91 THR A O 1
ATOM 744 N N . ILE A 1 92 ? 5.854 -6.702 -7.906 1.00 90.56 92 ILE A N 1
ATOM 745 C CA . ILE A 1 92 ? 4.945 -6.840 -9.047 1.00 90.56 92 ILE A CA 1
ATOM 746 C C . ILE A 1 92 ? 5.370 -8.095 -9.811 1.00 90.56 92 ILE A C 1
ATOM 748 O O . ILE A 1 92 ? 6.571 -8.343 -9.941 1.00 90.56 92 ILE A O 1
ATOM 752 N N . ASP A 1 93 ? 4.411 -8.888 -10.296 1.00 85.94 93 ASP A N 1
ATOM 753 C CA . ASP A 1 93 ? 4.717 -10.082 -11.089 1.00 85.94 93 ASP A CA 1
ATOM 754 C C . ASP A 1 93 ? 5.534 -9.688 -12.342 1.00 85.94 93 ASP A C 1
ATOM 756 O O . ASP A 1 93 ? 5.063 -8.880 -13.149 1.00 85.94 93 ASP A O 1
ATOM 760 N N . PRO A 1 94 ? 6.736 -10.259 -12.554 1.00 80.00 94 PRO A N 1
ATOM 761 C CA . PRO A 1 94 ? 7.557 -9.981 -13.731 1.00 80.00 94 PRO A CA 1
ATOM 762 C C . PRO A 1 94 ? 6.851 -10.228 -15.072 1.00 80.00 94 PRO A C 1
ATOM 764 O O . PRO A 1 94 ? 7.210 -9.616 -16.081 1.00 80.00 94 PRO A O 1
ATOM 767 N N . LYS A 1 95 ? 5.829 -11.092 -15.119 1.00 82.12 95 LYS A N 1
ATOM 768 C CA . LYS A 1 95 ? 5.018 -11.314 -16.327 1.00 82.12 95 LYS A CA 1
ATOM 769 C C . LYS A 1 95 ? 4.288 -10.047 -16.770 1.00 82.12 95 LYS A C 1
ATOM 771 O O . LYS A 1 95 ? 4.170 -9.814 -17.973 1.00 82.12 95 LYS A O 1
ATOM 776 N N . LEU A 1 96 ? 3.865 -9.213 -15.819 1.00 77.44 96 LEU A N 1
ATOM 777 C CA . LEU A 1 96 ? 3.215 -7.925 -16.082 1.00 77.44 96 LEU A CA 1
ATOM 778 C C . LEU A 1 96 ? 4.193 -6.899 -16.671 1.00 77.44 96 LEU A C 1
ATOM 780 O O . LEU A 1 96 ? 3.780 -5.979 -17.367 1.00 77.44 96 LEU A O 1
ATOM 784 N N . LEU A 1 97 ? 5.500 -7.094 -16.470 1.00 72.94 97 LEU A N 1
ATOM 785 C CA . LEU A 1 97 ? 6.556 -6.267 -17.062 1.00 72.94 97 LEU A CA 1
ATOM 786 C C . LEU A 1 97 ? 6.842 -6.618 -18.533 1.00 72.94 97 LEU A C 1
ATOM 788 O O . LEU A 1 97 ? 7.775 -6.079 -19.123 1.00 72.94 97 LEU A O 1
ATOM 792 N N . GLY A 1 98 ? 6.102 -7.562 -19.130 1.00 64.81 98 GLY A N 1
ATOM 793 C CA . GLY A 1 98 ? 6.366 -8.044 -20.489 1.00 64.81 98 GLY A CA 1
ATOM 794 C C . GLY A 1 98 ? 7.645 -8.883 -20.617 1.00 64.81 98 GLY A C 1
ATOM 795 O O . GLY A 1 98 ? 7.972 -9.331 -21.716 1.00 64.81 98 GLY A O 1
ATOM 796 N N . MET A 1 99 ? 8.333 -9.172 -19.505 1.00 56.06 99 MET A N 1
ATOM 797 C CA . MET A 1 99 ? 9.562 -9.981 -19.466 1.00 56.06 99 MET A CA 1
ATOM 798 C C . MET A 1 99 ? 9.318 -11.470 -19.769 1.00 56.06 99 MET A C 1
ATOM 800 O O . MET A 1 99 ? 10.265 -12.226 -19.953 1.00 56.06 99 MET A O 1
ATOM 804 N N . GLY A 1 100 ? 8.054 -11.897 -19.878 1.00 49.56 100 GLY A N 1
ATOM 805 C CA . GLY A 1 100 ? 7.663 -13.249 -20.293 1.00 49.56 100 GLY A CA 1
ATOM 806 C C . GLY A 1 100 ? 7.694 -13.502 -21.807 1.00 49.56 100 GLY A C 1
ATOM 807 O O . GLY A 1 100 ? 7.410 -14.618 -22.232 1.00 49.56 100 GLY A O 1
ATOM 808 N N . LYS A 1 101 ? 8.020 -12.499 -22.634 1.00 49.34 101 LYS A N 1
ATOM 809 C CA . LYS A 1 101 ? 8.224 -12.679 -24.081 1.00 49.34 101 LYS A CA 1
ATOM 810 C C . LYS A 1 101 ? 9.714 -12.705 -24.407 1.00 49.34 101 LYS A C 1
ATOM 812 O O . LYS A 1 101 ? 10.211 -11.859 -25.149 1.00 49.34 101 LYS A O 1
ATOM 817 N N . THR A 1 102 ? 10.440 -13.695 -23.894 1.00 50.34 102 THR A N 1
ATOM 818 C CA . THR A 1 102 ? 11.636 -14.145 -24.609 1.00 50.34 102 THR A CA 1
ATOM 819 C C . THR A 1 102 ? 11.161 -14.597 -25.986 1.00 50.34 102 THR A C 1
ATOM 821 O O . THR A 1 102 ? 10.417 -15.567 -26.125 1.00 50.34 102 THR A O 1
ATOM 824 N N . LYS A 1 103 ? 11.505 -13.818 -27.019 1.00 45.00 103 LYS A N 1
ATOM 825 C CA . LYS A 1 103 ? 11.366 -14.238 -28.412 1.00 45.00 103 LYS A CA 1
ATOM 826 C C . LYS A 1 103 ? 11.948 -15.645 -28.501 1.00 45.00 103 LYS A C 1
ATOM 828 O O . LYS A 1 103 ? 13.129 -15.825 -28.211 1.00 45.00 103 LYS A O 1
ATOM 833 N N . HIS A 1 104 ? 11.114 -16.620 -28.855 1.00 41.88 104 HIS A N 1
ATOM 834 C CA . HIS A 1 104 ? 11.590 -17.931 -29.263 1.00 41.88 104 HIS A CA 1
ATOM 835 C C . HIS A 1 104 ? 12.748 -17.724 -30.238 1.00 41.88 104 HIS A C 1
ATOM 837 O O . HIS A 1 104 ? 12.626 -16.966 -31.203 1.00 41.88 104 HIS A O 1
ATOM 843 N N . VAL A 1 105 ? 13.874 -18.352 -29.917 1.00 51.62 105 VAL A N 1
ATOM 844 C CA . VAL A 1 105 ? 15.063 -18.437 -30.756 1.00 51.62 105 VAL A CA 1
ATOM 845 C C . VAL A 1 105 ? 14.605 -18.776 -32.172 1.00 51.62 105 VAL A C 1
ATOM 847 O O . VAL A 1 105 ? 13.981 -19.812 -32.397 1.00 51.62 105 VAL A O 1
ATOM 850 N N . THR A 1 106 ? 14.864 -17.878 -33.123 1.00 48.69 106 THR A N 1
ATOM 851 C CA . THR A 1 106 ? 14.780 -18.206 -34.544 1.00 48.69 106 THR A CA 1
ATOM 852 C C . THR A 1 106 ? 15.695 -19.404 -34.744 1.00 48.69 106 THR A C 1
ATOM 854 O O . THR A 1 106 ? 16.895 -19.271 -34.512 1.00 48.69 106 THR A O 1
ATOM 857 N N . ASN A 1 107 ? 15.141 -20.567 -35.103 1.00 47.91 107 ASN A N 1
ATOM 858 C CA . ASN A 1 107 ? 15.928 -21.740 -35.474 1.00 47.91 107 ASN A CA 1
ATOM 859 C C . ASN A 1 107 ? 17.055 -21.282 -36.408 1.00 47.91 107 ASN A C 1
ATOM 861 O O . ASN A 1 107 ? 16.785 -20.814 -37.519 1.00 47.91 107 ASN A O 1
ATOM 865 N N . LEU A 1 108 ? 18.301 -21.381 -35.941 1.00 51.56 108 LEU A N 1
ATOM 866 C CA . LEU A 1 108 ? 19.462 -21.343 -36.813 1.00 51.56 108 LEU A CA 1
ATOM 867 C C . LEU A 1 108 ? 19.227 -22.449 -37.840 1.00 51.56 108 LEU A C 1
ATOM 869 O O . LEU A 1 108 ? 19.098 -23.621 -37.489 1.00 51.56 108 LEU A O 1
ATOM 873 N N . LYS A 1 109 ? 19.057 -22.056 -39.103 1.00 54.69 109 LYS A N 1
ATOM 874 C CA . LYS A 1 109 ? 19.056 -22.985 -40.228 1.00 54.69 109 LYS A CA 1
ATOM 875 C C . LYS A 1 109 ? 20.473 -23.540 -40.362 1.00 54.69 109 LYS A C 1
ATOM 877 O O . LYS A 1 109 ? 21.229 -23.073 -41.206 1.00 54.69 109 LYS A O 1
ATOM 882 N N . ASP A 1 110 ? 20.813 -24.520 -39.538 1.00 54.03 110 ASP A N 1
ATOM 883 C CA . ASP A 1 110 ? 21.939 -25.401 -39.807 1.00 54.03 110 ASP A CA 1
ATOM 884 C C . ASP A 1 110 ? 21.469 -26.503 -40.752 1.00 54.03 110 ASP A C 1
ATOM 886 O O . ASP A 1 110 ? 20.532 -27.252 -40.477 1.00 54.03 110 ASP A O 1
ATOM 890 N N . GLY A 1 111 ? 22.101 -26.546 -41.919 1.00 46.25 111 GLY A N 1
ATOM 891 C CA . GLY A 1 111 ? 21.797 -27.504 -42.971 1.00 46.25 111 GLY A CA 1
ATOM 892 C C . GLY A 1 111 ? 22.496 -27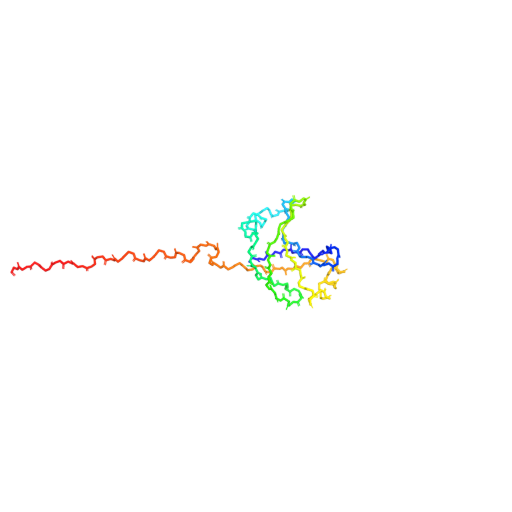.150 -44.274 1.00 46.25 111 GLY A C 1
ATOM 893 O O . GLY A 1 111 ? 21.848 -26.968 -45.303 1.00 46.25 111 GLY A O 1
ATOM 894 N N . VAL A 1 112 ? 23.821 -27.005 -44.219 1.00 55.38 112 VAL A N 1
ATOM 895 C CA . VAL A 1 112 ? 24.693 -27.012 -45.399 1.00 55.38 112 VAL A CA 1
ATOM 896 C C . VAL A 1 112 ? 24.406 -28.290 -46.201 1.00 55.38 112 VAL A C 1
ATOM 898 O O . VAL A 1 112 ? 24.438 -29.390 -45.651 1.00 55.38 112 VAL A O 1
ATOM 901 N N . LYS A 1 113 ? 24.092 -28.157 -47.496 1.00 53.44 113 LYS A N 1
ATOM 902 C CA . LYS A 1 113 ? 23.936 -29.305 -48.405 1.00 53.44 113 LYS A CA 1
ATOM 903 C C . LYS A 1 113 ? 25.302 -29.966 -48.638 1.00 53.44 113 LYS A C 1
ATOM 905 O O . LYS A 1 113 ? 26.260 -29.234 -48.889 1.00 53.44 113 LYS A O 1
ATOM 910 N N . PRO A 1 114 ? 25.414 -31.306 -48.642 1.00 46.47 114 PRO A N 1
ATOM 911 C CA . PRO A 1 114 ? 26.642 -31.954 -49.076 1.00 46.47 114 PRO A CA 1
ATOM 912 C C . PRO A 1 114 ? 26.806 -31.769 -50.590 1.00 46.47 114 PRO A C 1
ATOM 914 O O . PRO A 1 114 ? 25.881 -32.019 -51.365 1.00 46.47 114 PRO A O 1
ATOM 917 N N . VAL A 1 115 ? 27.987 -31.311 -50.999 1.00 48.06 115 VAL A N 1
ATOM 918 C CA . VAL A 1 115 ? 28.421 -31.293 -52.398 1.00 48.06 115 VAL A CA 1
ATOM 919 C C . VAL A 1 115 ? 28.984 -32.683 -52.692 1.00 48.06 115 VAL A C 1
ATOM 921 O O . VAL A 1 115 ? 29.934 -33.103 -52.039 1.00 48.06 115 VAL A O 1
ATOM 924 N N . GLN A 1 116 ? 28.363 -33.417 -53.617 1.00 41.75 116 GLN A N 1
ATOM 925 C CA . GLN A 1 116 ? 28.941 -34.638 -54.179 1.00 41.75 116 GLN A CA 1
ATOM 926 C C . GLN A 1 116 ? 30.021 -34.244 -55.192 1.00 41.75 116 GLN A C 1
ATOM 928 O O . GLN A 1 116 ? 29.737 -33.488 -56.123 1.00 41.75 116 GLN A O 1
ATOM 933 N N . GLY A 1 117 ? 31.230 -34.762 -54.993 1.00 37.38 117 GLY A N 1
ATOM 934 C CA . GLY A 1 117 ? 32.356 -34.726 -55.921 1.00 37.38 117 GLY A CA 1
ATOM 935 C C . GLY A 1 117 ? 33.233 -35.936 -55.666 1.00 37.38 117 GLY A C 1
ATOM 936 O O . GLY A 1 117 ? 33.533 -36.165 -54.473 1.00 37.38 117 GLY A O 1
#